Protein AF-A0A399T0Y0-F1 (afdb_monomer_lite)

Structure (mmCIF, N/CA/C/O backbone):
data_AF-A0A399T0Y0-F1
#
_entry.id   AF-A0A399T0Y0-F1
#
loop_
_atom_site.group_PDB
_atom_site.id
_atom_site.type_symbol
_atom_site.label_atom_id
_atom_site.label_alt_id
_atom_site.label_comp_id
_atom_site.label_asym_id
_atom_site.label_entity_id
_atom_site.label_seq_id
_atom_site.pdbx_PDB_ins_code
_atom_site.Cartn_x
_atom_site.Cartn_y
_atom_site.Cartn_z
_atom_site.occupancy
_atom_site.B_iso_or_equiv
_atom_site.auth_seq_id
_atom_site.auth_comp_id
_atom_site.auth_asym_id
_atom_site.auth_atom_id
_atom_site.pdbx_PDB_model_num
ATOM 1 N N . MET A 1 1 ? -1.675 20.302 -1.837 1.00 48.69 1 MET A N 1
ATOM 2 C CA . MET A 1 1 ? -2.539 19.128 -2.060 1.00 48.69 1 MET A CA 1
ATOM 3 C C . MET A 1 1 ? -2.307 18.173 -0.893 1.00 48.69 1 MET A C 1
ATOM 5 O O . MET A 1 1 ? -1.238 17.587 -0.844 1.00 48.69 1 MET A O 1
ATOM 9 N N . PRO A 1 2 ? -3.204 18.117 0.103 1.00 55.53 2 PRO A N 1
ATOM 10 C CA . PRO A 1 2 ? -2.997 17.347 1.337 1.00 55.53 2 PRO A CA 1
ATOM 11 C C . PRO A 1 2 ? -3.227 15.824 1.208 1.00 55.53 2 PRO A C 1
ATOM 13 O O . PRO A 1 2 ? -2.995 15.105 2.169 1.00 55.53 2 PRO A O 1
ATOM 16 N N . GLU A 1 3 ? -3.658 15.311 0.050 1.00 57.41 3 GLU A N 1
ATOM 17 C CA . GLU A 1 3 ? -3.968 13.877 -0.126 1.00 57.41 3 GLU A CA 1
ATOM 18 C C . GLU A 1 3 ? -2.735 13.002 -0.424 1.00 57.41 3 GLU A C 1
ATOM 20 O O . GLU A 1 3 ? -2.729 11.813 -0.110 1.00 57.41 3 GLU A O 1
ATOM 25 N N . ASP A 1 4 ? -1.672 13.581 -0.993 1.00 58.19 4 ASP A N 1
ATOM 26 C CA . ASP A 1 4 ? -0.393 12.887 -1.227 1.00 58.19 4 ASP A CA 1
ATOM 27 C C . ASP A 1 4 ? 0.373 12.599 0.074 1.00 58.19 4 ASP A C 1
ATOM 29 O O . ASP A 1 4 ? 1.105 11.607 0.164 1.00 58.19 4 ASP A O 1
ATOM 33 N N . ASP A 1 5 ? 0.178 13.443 1.091 1.00 60.50 5 ASP A N 1
ATOM 34 C CA . ASP A 1 5 ? 0.801 13.285 2.409 1.00 60.50 5 ASP A CA 1
ATOM 35 C C . ASP A 1 5 ? 0.220 12.064 3.142 1.00 60.50 5 ASP A C 1
ATOM 37 O O . ASP A 1 5 ? 0.960 11.286 3.740 1.00 60.50 5 ASP A O 1
ATOM 41 N N . ASP A 1 6 ? -1.0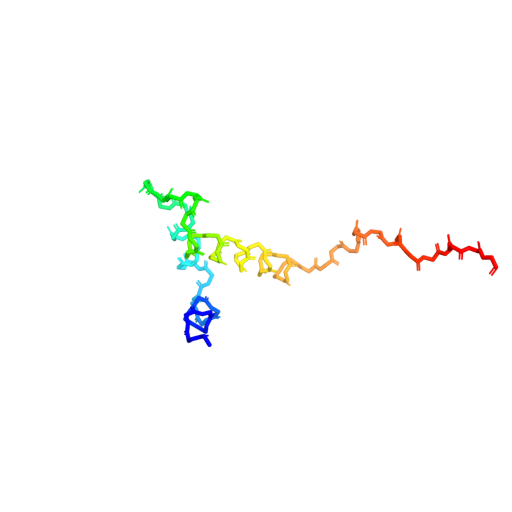87 11.814 2.982 1.00 75.38 6 ASP A N 1
ATOM 42 C CA . ASP A 1 6 ? -1.775 10.674 3.596 1.00 75.38 6 ASP A CA 1
ATOM 43 C C . ASP A 1 6 ? -1.224 9.342 3.071 1.00 75.38 6 ASP A C 1
ATOM 45 O O . ASP A 1 6 ? -0.834 8.494 3.865 1.00 75.38 6 ASP A O 1
ATOM 49 N N . VAL A 1 7 ? -1.087 9.175 1.746 1.00 81.25 7 VAL A N 1
ATOM 50 C CA . VAL A 1 7 ? -0.553 7.939 1.130 1.00 81.25 7 VAL A CA 1
ATOM 51 C C . VAL A 1 7 ? 0.926 7.728 1.469 1.00 81.25 7 VAL A C 1
ATOM 53 O O . VAL A 1 7 ? 1.341 6.600 1.749 1.00 81.25 7 VAL A O 1
ATOM 56 N N . SER A 1 8 ? 1.711 8.808 1.504 1.00 81.06 8 SER A N 1
ATOM 57 C CA . SER A 1 8 ? 3.131 8.767 1.872 1.00 81.06 8 SER A CA 1
ATOM 58 C C . SER A 1 8 ? 3.345 8.463 3.362 1.00 81.06 8 SER A C 1
ATOM 60 O O . SER A 1 8 ? 4.387 7.924 3.734 1.00 81.06 8 SER A O 1
ATOM 62 N N . ALA A 1 9 ? 2.373 8.739 4.229 1.00 85.81 9 ALA A N 1
ATOM 63 C CA . ALA A 1 9 ? 2.450 8.408 5.651 1.00 85.81 9 ALA A CA 1
ATOM 64 C C . ALA A 1 9 ? 2.047 6.953 5.974 1.00 85.81 9 ALA A C 1
ATOM 66 O O . ALA A 1 9 ? 2.354 6.459 7.061 1.00 85.81 9 ALA A O 1
ATOM 67 N N . LEU A 1 10 ? 1.381 6.240 5.055 1.00 86.12 10 LEU A N 1
ATOM 68 C CA . LEU A 1 10 ? 0.902 4.873 5.307 1.00 86.12 10 LEU A CA 1
ATOM 69 C C . LEU A 1 10 ? 2.046 3.864 5.442 1.00 86.12 10 LEU A C 1
ATOM 71 O O . LEU A 1 10 ? 3.053 3.985 4.749 1.00 86.12 10 LEU A O 1
ATOM 75 N N . PRO A 1 11 ? 1.894 2.801 6.247 1.00 89.62 11 PRO A N 1
ATOM 76 C CA . PRO A 1 11 ? 2.830 1.682 6.241 1.00 89.62 11 PRO A CA 1
ATOM 77 C C . PRO A 1 11 ? 2.729 0.860 4.943 1.00 89.62 11 PRO A C 1
ATOM 79 O O . PRO A 1 11 ? 1.683 0.801 4.298 1.00 89.62 11 PRO A O 1
ATOM 82 N N . LEU A 1 12 ? 3.818 0.171 4.578 1.00 88.88 12 LEU A N 1
ATOM 83 C CA . LEU A 1 12 ? 3.909 -0.638 3.349 1.00 88.88 12 LEU A CA 1
ATOM 84 C C . LEU A 1 12 ? 2.814 -1.714 3.249 1.00 88.88 12 LEU A C 1
ATOM 86 O O . LEU A 1 12 ? 2.296 -1.978 2.167 1.00 88.88 12 LEU A O 1
ATOM 90 N N . ASP A 1 13 ? 2.454 -2.319 4.380 1.00 91.12 13 ASP A N 1
ATOM 91 C CA . ASP A 1 13 ? 1.431 -3.366 4.441 1.00 91.12 13 ASP A CA 1
ATOM 92 C C . ASP A 1 13 ? 0.035 -2.821 4.089 1.00 91.12 13 ASP A C 1
ATOM 94 O O . ASP A 1 13 ? -0.710 -3.423 3.318 1.00 91.12 13 ASP A O 1
ATOM 98 N N . GLU A 1 14 ? -0.275 -1.608 4.553 1.00 91.44 14 GLU A N 1
ATOM 99 C CA . GLU A 1 14 ? -1.529 -0.917 4.241 1.00 91.44 14 GLU A CA 1
ATOM 100 C C . GLU A 1 14 ? -1.571 -0.469 2.771 1.00 91.44 14 GLU A C 1
ATOM 102 O O . GLU A 1 14 ? -2.613 -0.581 2.123 1.00 91.44 14 GLU A O 1
ATOM 107 N N . LEU A 1 15 ? -0.432 -0.053 2.202 1.00 91.50 15 LEU A N 1
ATOM 108 C CA . LEU A 1 15 ? -0.315 0.196 0.760 1.00 91.50 15 LEU A CA 1
ATOM 109 C C . LEU A 1 15 ? -0.595 -1.082 -0.050 1.00 91.50 15 LEU A C 1
ATOM 111 O O . LEU A 1 15 ? -1.425 -1.053 -0.960 1.00 91.50 15 LEU A O 1
ATOM 115 N N . ARG A 1 16 ? 0.011 -2.225 0.313 1.00 93.19 16 ARG A N 1
ATOM 116 C CA . ARG A 1 16 ? -0.266 -3.526 -0.337 1.00 93.19 16 ARG A CA 1
ATOM 117 C C . ARG A 1 16 ? -1.732 -3.907 -0.232 1.00 93.19 16 ARG A C 1
ATOM 119 O O . ARG A 1 16 ? -2.320 -4.327 -1.226 1.00 93.19 16 ARG A O 1
ATOM 126 N N . ARG A 1 17 ? -2.331 -3.748 0.949 1.00 93.00 17 ARG A N 1
ATOM 127 C CA . ARG A 1 17 ? -3.739 -4.075 1.171 1.00 93.00 17 ARG A CA 1
ATOM 128 C C . ARG A 1 17 ? -4.656 -3.282 0.245 1.00 93.00 17 ARG A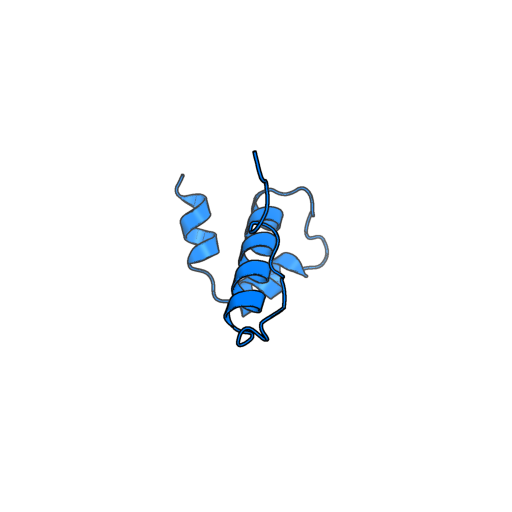 C 1
ATOM 130 O O . ARG A 1 17 ? -5.588 -3.865 -0.293 1.00 93.00 17 ARG A O 1
ATOM 137 N N . ARG A 1 18 ? -4.395 -1.987 0.042 1.00 91.44 18 ARG A N 1
ATOM 138 C CA . ARG A 1 18 ? -5.200 -1.125 -0.841 1.00 91.44 18 ARG A CA 1
ATOM 139 C C . ARG A 1 18 ? -5.013 -1.45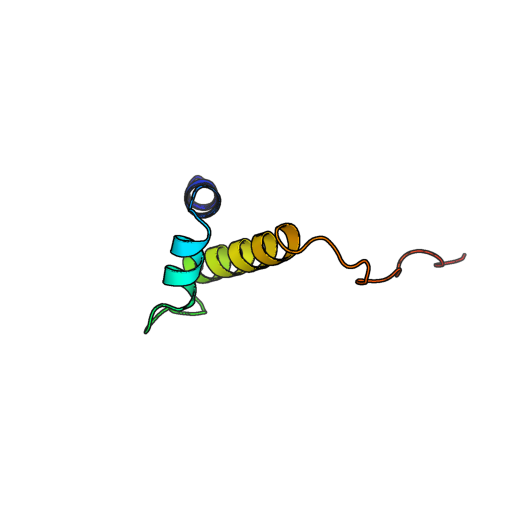9 -2.318 1.00 91.44 18 ARG A C 1
ATOM 141 O O . ARG A 1 18 ? -5.998 -1.538 -3.042 1.00 91.44 18 ARG A O 1
ATOM 148 N N . VAL A 1 19 ? -3.774 -1.689 -2.753 1.00 92.88 19 VAL A N 1
ATOM 149 C CA . VAL A 1 19 ? -3.463 -1.994 -4.159 1.00 92.88 19 VAL A CA 1
ATOM 150 C C . VAL A 1 19 ? -4.030 -3.352 -4.580 1.00 92.88 19 VAL A C 1
ATOM 152 O O . VAL A 1 19 ? -4.571 -3.472 -5.677 1.00 92.88 19 VAL A O 1
ATOM 155 N N . TYR A 1 20 ? -3.950 -4.357 -3.702 1.00 92.69 20 TYR A N 1
ATOM 156 C CA . TYR A 1 20 ? -4.409 -5.725 -3.972 1.00 92.69 20 TYR A CA 1
ATOM 157 C C . TYR A 1 20 ? -5.815 -6.034 -3.432 1.00 92.69 20 TYR A C 1
ATOM 159 O O . TYR A 1 20 ? -6.234 -7.194 -3.443 1.00 92.69 20 TYR A O 1
ATOM 167 N N . ALA A 1 21 ? -6.552 -5.035 -2.937 1.00 93.94 21 ALA A N 1
ATOM 168 C CA . ALA A 1 21 ? -7.928 -5.239 -2.499 1.00 93.94 21 ALA A CA 1
ATOM 169 C C . ALA A 1 21 ? -8.797 -5.702 -3.678 1.00 93.94 21 ALA A C 1
ATOM 171 O O . ALA A 1 21 ? -8.730 -5.155 -4.778 1.00 93.94 21 ALA A O 1
ATOM 172 N N . GLN A 1 22 ? -9.657 -6.697 -3.448 1.00 89.81 22 GLN A N 1
ATOM 173 C CA . GLN A 1 22 ? -10.657 -7.062 -4.448 1.00 89.81 22 GLN A CA 1
ATOM 174 C C . GLN A 1 22 ? -11.597 -5.883 -4.711 1.00 89.81 22 GLN A C 1
ATOM 176 O O . GLN A 1 22 ? -12.137 -5.299 -3.773 1.00 89.81 22 GLN A O 1
ATOM 181 N N . GLY A 1 23 ? -11.800 -5.562 -5.990 1.00 89.31 23 GLY A N 1
ATOM 182 C CA . GLY A 1 23 ? -12.596 -4.409 -6.411 1.00 89.31 23 GLY A CA 1
ATOM 183 C C . GLY A 1 23 ? -11.850 -3.074 -6.355 1.00 89.31 23 GLY A C 1
ATOM 184 O O . GLY A 1 23 ? -12.485 -2.037 -6.511 1.00 89.31 23 GLY A O 1
ATOM 185 N N . ALA A 1 24 ? -10.532 -3.082 -6.136 1.00 88.38 24 ALA A N 1
ATOM 186 C CA . ALA A 1 24 ? -9.717 -1.892 -6.310 1.00 88.38 24 ALA A CA 1
ATOM 187 C C . ALA A 1 24 ? -9.770 -1.426 -7.772 1.00 88.38 24 ALA A C 1
ATOM 189 O O . ALA A 1 24 ? -9.488 -2.198 -8.692 1.00 88.38 24 ALA A O 1
ATOM 190 N N . ASP A 1 25 ? -10.154 -0.170 -7.976 1.00 90.56 25 ASP A N 1
ATOM 191 C CA . ASP A 1 25 ? -10.251 0.407 -9.307 1.00 90.56 25 ASP A CA 1
ATOM 192 C C . ASP A 1 25 ? -8.880 0.927 -9.745 1.00 90.56 25 ASP A C 1
ATOM 194 O O . ASP A 1 25 ? -8.322 1.838 -9.140 1.00 90.56 25 ASP A O 1
ATOM 198 N N . ALA A 1 26 ? -8.327 0.330 -10.801 1.00 87.81 26 ALA A N 1
ATOM 199 C CA . ALA A 1 26 ? -6.998 0.684 -11.291 1.00 87.81 26 ALA A CA 1
ATOM 200 C C . ALA A 1 26 ? -6.935 2.069 -11.965 1.00 87.81 26 ALA A C 1
ATOM 202 O O . ALA A 1 26 ? -5.843 2.560 -12.252 1.00 87.81 26 ALA A O 1
ATOM 203 N N . SER A 1 27 ? -8.088 2.688 -12.232 1.00 91.56 27 SER A N 1
ATOM 204 C CA . SER A 1 27 ? -8.185 4.048 -12.768 1.00 91.56 27 SER A CA 1
ATOM 205 C C . SER A 1 27 ? -8.369 5.092 -11.663 1.00 91.56 27 SER A C 1
ATOM 207 O O . SER A 1 27 ? -8.290 6.287 -11.943 1.00 91.56 27 SER A O 1
ATOM 209 N N . ASP A 1 28 ? -8.603 4.667 -10.419 1.00 91.44 28 ASP A N 1
ATOM 210 C CA . ASP A 1 28 ? -8.761 5.564 -9.281 1.00 91.44 28 ASP A CA 1
ATOM 211 C C . ASP A 1 28 ? -7.431 6.239 -8.926 1.00 91.44 28 ASP A C 1
ATOM 213 O O . ASP A 1 28 ? -6.393 5.595 -8.752 1.00 91.44 28 ASP A O 1
ATOM 217 N N . GLU A 1 29 ? -7.458 7.563 -8.775 1.00 88.88 29 GLU A N 1
ATOM 218 C CA . GLU A 1 29 ? -6.260 8.356 -8.488 1.00 88.88 29 GLU A CA 1
ATOM 219 C C . GLU A 1 29 ? -5.577 7.940 -7.180 1.00 88.88 29 GLU A C 1
ATOM 221 O O . GLU A 1 29 ? -4.347 7.982 -7.080 1.00 88.88 29 GLU A O 1
ATOM 226 N N . ARG A 1 30 ? -6.340 7.499 -6.173 1.00 88.25 30 ARG A N 1
ATOM 227 C CA . ARG A 1 30 ? -5.783 7.040 -4.896 1.00 88.25 30 ARG A CA 1
ATOM 228 C C . ARG A 1 30 ? -5.141 5.668 -5.054 1.00 88.25 30 ARG A C 1
ATOM 230 O O . ARG A 1 30 ? -4.089 5.436 -4.455 1.00 88.25 30 ARG A O 1
ATOM 237 N N . TRP A 1 31 ? -5.722 4.783 -5.869 1.00 91.75 31 TRP A N 1
ATOM 238 C CA . TRP A 1 31 ? -5.095 3.507 -6.223 1.00 91.75 31 TRP A CA 1
ATOM 239 C C . TRP A 1 31 ? -3.786 3.721 -6.987 1.00 91.75 31 TRP A C 1
ATOM 241 O O . TRP A 1 31 ? -2.765 3.145 -6.614 1.00 91.75 31 TRP A O 1
ATOM 251 N N . ILE A 1 32 ? -3.786 4.612 -7.984 1.00 93.56 32 ILE A N 1
ATOM 252 C CA . ILE A 1 32 ? -2.604 4.942 -8.794 1.00 93.56 32 ILE A CA 1
ATOM 253 C C . ILE A 1 32 ? -1.466 5.456 -7.903 1.00 93.56 32 ILE A C 1
ATOM 255 O O . ILE A 1 32 ? -0.329 4.991 -8.012 1.00 93.56 32 ILE A O 1
ATOM 259 N N . ARG A 1 33 ? -1.764 6.371 -6.974 1.00 90.06 33 ARG A N 1
ATOM 260 C CA . ARG A 1 33 ? -0.766 6.899 -6.028 1.00 90.06 33 ARG A CA 1
ATOM 261 C C . ARG A 1 33 ? -0.260 5.829 -5.063 1.00 90.06 33 ARG A C 1
ATOM 263 O O . ARG A 1 33 ? 0.947 5.728 -4.851 1.00 90.06 33 ARG A O 1
ATOM 270 N N . ALA A 1 34 ? -1.150 5.001 -4.514 1.00 92.56 34 ALA A N 1
ATOM 271 C CA . ALA A 1 34 ? -0.761 3.909 -3.624 1.00 92.56 34 ALA A CA 1
ATOM 272 C C . ALA A 1 34 ? 0.122 2.869 -4.334 1.00 92.56 34 ALA A C 1
ATOM 274 O O . ALA A 1 34 ? 1.098 2.400 -3.751 1.00 92.56 34 ALA A O 1
ATOM 275 N N . ALA A 1 35 ? -0.175 2.547 -5.597 1.00 93.31 35 ALA A N 1
ATOM 276 C CA . ALA A 1 35 ? 0.614 1.632 -6.417 1.00 93.31 35 ALA A CA 1
ATOM 277 C C . ALA A 1 35 ? 1.998 2.207 -6.757 1.00 93.31 35 ALA A C 1
ATOM 279 O O . ALA A 1 35 ? 3.004 1.503 -6.639 1.00 93.31 35 ALA A O 1
ATOM 280 N N . ALA A 1 36 ? 2.069 3.491 -7.122 1.00 93.38 36 ALA A N 1
ATOM 281 C CA . ALA A 1 36 ? 3.332 4.172 -7.391 1.00 93.38 36 ALA A CA 1
ATOM 282 C C . ALA A 1 36 ? 4.236 4.220 -6.146 1.00 93.38 36 ALA A C 1
ATOM 284 O O . ALA A 1 36 ? 5.429 3.915 -6.228 1.00 93.38 36 ALA A O 1
ATOM 285 N N . GLU A 1 37 ? 3.668 4.544 -4.982 1.00 92.44 37 GLU A N 1
ATOM 286 C CA . GLU A 1 37 ? 4.427 4.619 -3.732 1.00 92.44 37 GLU A CA 1
ATOM 287 C C . GLU A 1 37 ? 4.850 3.231 -3.227 1.00 92.44 37 GLU A C 1
ATOM 289 O O . GLU A 1 37 ? 5.979 3.057 -2.760 1.00 92.44 37 GLU A O 1
ATOM 294 N N . LEU A 1 38 ? 3.994 2.216 -3.384 1.00 92.62 38 LEU A N 1
ATOM 295 C CA . LEU A 1 38 ? 4.346 0.826 -3.098 1.00 92.62 38 LEU A CA 1
ATOM 296 C C . LEU A 1 38 ? 5.558 0.383 -3.933 1.00 92.62 38 LEU A 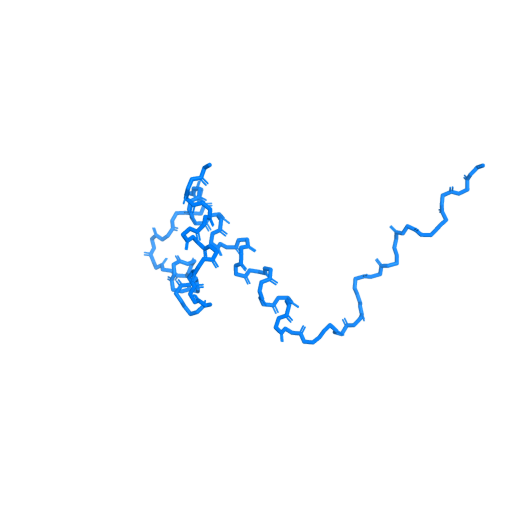C 1
ATOM 298 O O . LEU A 1 38 ? 6.556 -0.064 -3.367 1.00 92.62 38 LEU A O 1
ATOM 302 N N . ALA A 1 39 ? 5.520 0.598 -5.251 1.00 91.06 39 ALA A N 1
ATOM 303 C CA . ALA A 1 39 ? 6.612 0.233 -6.152 1.00 91.06 39 ALA A CA 1
ATOM 304 C C . ALA A 1 39 ? 7.921 0.973 -5.820 1.00 91.06 39 ALA A C 1
ATOM 306 O O . ALA A 1 39 ? 9.004 0.379 -5.840 1.00 91.06 39 ALA A O 1
ATOM 307 N N . ARG A 1 40 ? 7.837 2.265 -5.472 1.00 89.56 40 ARG A N 1
ATOM 308 C CA . ARG A 1 40 ? 8.994 3.059 -5.035 1.00 89.56 40 ARG A CA 1
ATOM 309 C C . ARG A 1 40 ? 9.640 2.456 -3.789 1.00 89.56 40 ARG A C 1
ATOM 311 O O . ARG A 1 40 ? 10.854 2.264 -3.764 1.00 89.56 40 ARG A O 1
ATOM 318 N N . ARG A 1 41 ? 8.839 2.123 -2.775 1.00 88.81 41 ARG A N 1
ATOM 319 C CA . ARG A 1 41 ? 9.332 1.566 -1.507 1.00 88.81 41 ARG A CA 1
ATOM 320 C C . ARG A 1 41 ? 9.886 0.168 -1.653 1.00 88.81 41 ARG A C 1
ATOM 322 O O . ARG A 1 41 ? 10.940 -0.103 -1.095 1.00 88.81 41 ARG A O 1
ATOM 329 N N . GLU A 1 42 ? 9.240 -0.698 -2.427 1.00 88.69 42 GLU A N 1
ATOM 330 C CA . GLU A 1 42 ? 9.769 -2.035 -2.710 1.00 88.69 42 GLU A CA 1
ATOM 331 C C . GLU A 1 42 ? 11.141 -1.954 -3.395 1.00 88.69 42 GLU A C 1
ATOM 333 O O . GLU A 1 42 ? 12.049 -2.717 -3.058 1.00 88.69 42 GLU A O 1
ATOM 338 N N . ARG A 1 43 ? 11.336 -0.969 -4.284 1.00 84.62 43 ARG A N 1
ATOM 339 C CA . ARG A 1 43 ? 12.631 -0.697 -4.923 1.00 84.62 43 ARG A CA 1
ATOM 340 C C . ARG A 1 43 ? 13.683 -0.168 -3.945 1.00 84.62 43 ARG A C 1
ATOM 342 O O . ARG A 1 43 ? 14.841 -0.535 -4.078 1.00 84.62 43 ARG A O 1
ATOM 349 N N . THR A 1 44 ? 13.302 0.671 -2.979 1.00 84.12 44 THR A N 1
ATOM 350 C CA . THR A 1 44 ? 14.214 1.205 -1.947 1.00 84.12 44 THR A CA 1
ATOM 351 C C . THR A 1 44 ? 14.545 0.181 -0.857 1.00 84.12 44 THR A C 1
ATOM 353 O O . THR A 1 44 ? 15.671 0.146 -0.369 1.00 84.12 44 THR A O 1
ATOM 356 N N . SER A 1 45 ? 13.582 -0.655 -0.460 1.00 77.31 45 SER A N 1
ATOM 357 C CA . SER A 1 45 ? 13.772 -1.721 0.531 1.00 77.31 45 SER A CA 1
ATOM 358 C C . SER A 1 45 ? 14.586 -2.887 -0.018 1.00 77.31 45 SER A C 1
ATOM 360 O O . SER A 1 45 ? 15.261 -3.577 0.746 1.00 77.31 45 SER A O 1
ATOM 362 N N . ARG A 1 46 ? 14.554 -3.113 -1.335 1.00 73.12 46 ARG A N 1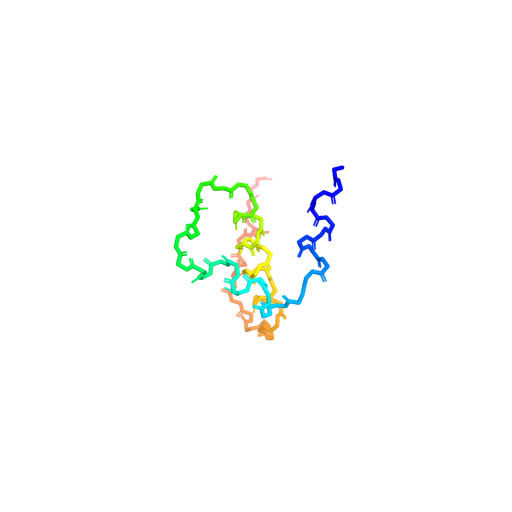
ATOM 363 C CA . ARG A 1 46 ? 15.508 -4.003 -1.986 1.00 73.12 46 ARG A CA 1
ATOM 364 C C . ARG A 1 46 ? 16.864 -3.288 -1.999 1.00 73.12 46 ARG A C 1
ATOM 366 O O . ARG A 1 46 ? 16.958 -2.228 -2.614 1.00 73.12 46 ARG A O 1
ATOM 373 N N . PRO A 1 47 ? 17.920 -3.820 -1.349 1.00 59.72 47 PRO A N 1
ATOM 374 C CA . PRO A 1 47 ? 19.248 -3.244 -1.505 1.00 59.72 47 PRO A CA 1
ATOM 375 C C . PRO A 1 47 ? 19.540 -3.258 -2.999 1.00 59.72 47 PRO A C 1
ATOM 377 O O . PRO A 1 47 ? 19.376 -4.301 -3.636 1.00 59.72 47 PRO A O 1
ATOM 380 N N . ALA A 1 48 ? 19.855 -2.091 -3.559 1.00 61.97 48 ALA A N 1
ATOM 381 C CA . ALA A 1 48 ? 20.083 -1.933 -4.982 1.00 61.97 48 ALA A CA 1
ATOM 382 C C . ALA A 1 48 ? 21.128 -2.960 -5.431 1.00 61.97 48 ALA A C 1
ATOM 384 O O . ALA A 1 48 ? 22.329 -2.778 -5.243 1.00 61.97 48 ALA A O 1
ATOM 385 N N . GLN A 1 49 ? 20.674 -4.060 -6.029 1.00 53.19 49 GLN A N 1
ATOM 386 C CA . GLN A 1 49 ? 21.512 -4.783 -6.957 1.00 53.19 49 GLN A CA 1
ATOM 387 C C . GLN A 1 49 ? 21.596 -3.843 -8.154 1.00 53.19 49 GLN A C 1
ATOM 389 O O . GLN A 1 49 ? 20.639 -3.714 -8.914 1.00 53.19 49 GLN A O 1
ATOM 394 N N . ALA A 1 50 ? 22.688 -3.077 -8.184 1.00 59.09 50 ALA A N 1
ATOM 395 C CA . ALA A 1 50 ? 23.090 -2.195 -9.267 1.00 59.09 50 ALA A CA 1
ATOM 396 C C . ALA A 1 50 ? 22.722 -2.824 -10.619 1.00 59.09 50 ALA A C 1
ATOM 398 O O . ALA A 1 50 ? 23.170 -3.933 -10.908 1.00 59.09 50 ALA A O 1
ATOM 399 N N . GLY A 1 51 ? 21.868 -2.172 -11.412 1.00 55.72 51 GLY A N 1
ATOM 400 C CA . GLY A 1 51 ? 21.381 -2.828 -12.627 1.00 55.72 51 GLY A CA 1
ATOM 401 C C . GLY A 1 51 ? 20.285 -2.156 -13.447 1.00 55.72 51 GLY A C 1
ATOM 402 O O . GLY A 1 51 ? 19.898 -2.744 -14.448 1.00 55.72 51 GLY A O 1
ATOM 403 N N . ASP A 1 52 ? 19.811 -0.956 -13.114 1.00 54.06 52 ASP A N 1
ATOM 404 C CA . ASP A 1 52 ? 19.247 -0.080 -14.149 1.00 54.06 52 ASP A CA 1
ATOM 405 C C . ASP A 1 52 ? 20.410 0.806 -14.627 1.00 54.06 52 ASP A C 1
ATOM 407 O O . ASP A 1 52 ? 20.740 1.823 -14.018 1.00 54.06 52 ASP A O 1
ATOM 411 N N . ALA A 1 53 ? 21.108 0.276 -15.636 1.00 51.56 53 ALA A N 1
ATOM 412 C CA . ALA A 1 53 ? 22.182 0.864 -16.436 1.00 51.56 53 ALA A CA 1
ATOM 413 C C . ALA A 1 53 ? 22.000 2.381 -16.646 1.00 51.56 53 ALA A C 1
ATOM 415 O O . ALA A 1 53 ? 20.907 2.856 -16.940 1.00 51.56 53 ALA A O 1
ATOM 416 N N . ASP A 1 54 ? 23.045 3.189 -16.466 1.00 53.62 54 ASP A N 1
ATOM 417 C CA . ASP A 1 54 ? 24.000 3.434 -17.558 1.00 53.62 54 ASP A CA 1
ATOM 418 C C . ASP A 1 54 ? 23.261 3.659 -18.890 1.00 53.62 54 ASP A C 1
ATOM 420 O O . ASP A 1 54 ? 23.213 2.812 -19.779 1.00 53.62 54 ASP A O 1
ATOM 424 N N . ARG A 1 55 ? 22.560 4.791 -18.972 1.00 53.81 55 ARG A N 1
ATOM 425 C CA . ARG A 1 55 ? 22.140 5.396 -20.235 1.00 53.81 55 ARG A CA 1
ATOM 426 C C . ARG A 1 55 ? 21.980 6.901 -20.035 1.00 53.81 55 ARG A C 1
ATOM 428 O O . ARG A 1 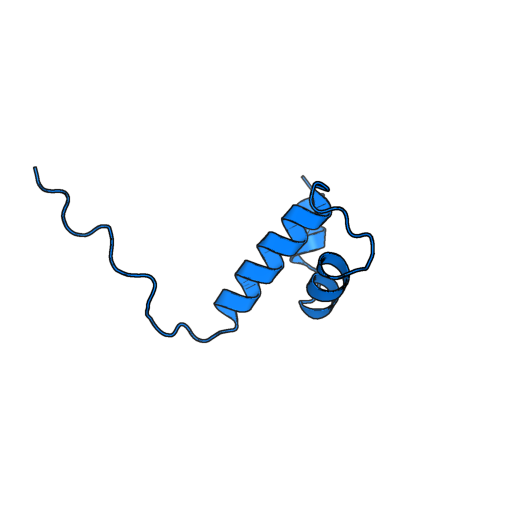55 ? 20.872 7.406 -20.074 1.00 53.81 55 ARG A O 1
ATOM 435 N N . ASP A 1 56 ? 23.089 7.557 -19.703 1.00 49.78 56 ASP A N 1
ATOM 436 C CA . ASP A 1 56 ? 23.398 8.937 -20.119 1.00 49.78 56 ASP A CA 1
ATOM 437 C C . ASP A 1 56 ? 24.880 9.236 -19.805 1.00 49.78 56 ASP A C 1
ATOM 439 O O . ASP A 1 56 ? 25.254 10.166 -19.096 1.00 49.78 56 ASP A O 1
ATOM 443 N N . ALA A 1 57 ? 25.753 8.360 -20.299 1.00 57.00 57 ALA A N 1
ATOM 444 C CA . ALA A 1 57 ? 27.077 8.762 -20.736 1.00 57.00 57 ALA A CA 1
ATOM 445 C C . ALA A 1 57 ? 27.109 8.484 -22.244 1.00 57.00 57 ALA A C 1
ATOM 447 O O . ALA A 1 57 ? 26.739 7.394 -22.671 1.00 57.00 57 ALA A O 1
ATOM 448 N N . ASP A 1 58 ? 27.539 9.479 -23.014 1.00 54.44 58 ASP A N 1
ATOM 449 C CA . ASP A 1 58 ? 27.735 9.456 -24.470 1.00 54.44 58 ASP A CA 1
ATOM 450 C C . ASP A 1 58 ? 26.533 9.860 -25.348 1.00 54.44 58 ASP A C 1
ATOM 452 O O . ASP A 1 58 ? 25.942 9.085 -26.096 1.00 54.44 58 ASP A O 1
ATOM 456 N N . GLY A 1 59 ? 26.216 11.154 -25.291 1.00 46.16 59 GLY A N 1
ATOM 457 C CA . GLY A 1 59 ? 25.669 11.900 -26.419 1.00 46.16 59 GLY A CA 1
ATOM 458 C C . GLY A 1 59 ? 26.698 12.932 -26.862 1.00 46.16 59 GLY A C 1
ATOM 459 O O . GLY A 1 59 ? 26.628 14.087 -26.448 1.00 46.16 59 GLY A O 1
ATOM 460 N N . GLY A 1 60 ? 27.689 12.506 -27.645 1.00 53.72 60 GLY A N 1
ATOM 461 C CA . GLY A 1 60 ? 28.627 13.418 -28.284 1.00 53.72 60 GLY A CA 1
ATOM 462 C C . GLY A 1 60 ? 27.924 14.374 -29.252 1.00 53.72 60 GLY A C 1
ATOM 463 O O . GLY A 1 60 ? 27.159 13.942 -30.113 1.00 53.72 60 GLY A O 1
ATOM 464 N N . THR A 1 61 ? 28.234 15.665 -29.131 1.00 46.91 61 THR A N 1
ATOM 465 C CA . THR A 1 61 ? 28.645 16.507 -30.261 1.00 46.91 61 THR A CA 1
ATOM 466 C C . THR A 1 61 ? 29.491 17.674 -29.776 1.00 46.91 61 THR A C 1
ATOM 468 O O . THR A 1 61 ? 29.287 18.118 -28.624 1.00 46.91 61 THR A O 1
#

Foldseek 3Di:
DCLLVVLLPDDLVVLVCQLPPVPRDCPDPNNVSSVVNNVVVVCVVPPDPPPPDDDPDDPDD

pLDDT: mean 77.6, std 16.77, range [46.16, 93.94]

Radius of gyration: 15.91 Å; chains: 1; bounding box: 41×26×36 Å

Sequence (61 aa):
MPEDDDVSALPLDELRRRVYAQGADASDERWIRAAAELARRERTSRPAQAGDADRDADGGT

Organism: NCBI:txid2301718

Secondary structure (DSSP, 8-state):
-THHHHHHHS-HHHHHHHHTSTT--TT-HHHHHHHHHHHHHHHHHS---S-S---SS----